Protein AF-A0A0F9JWL6-F1 (afdb_monomer_lite)

Secondary structure (DSSP, 8-state):
----TT-TTHHHHHHHHHHHHT-EEEE-SS--SSSS---EEEEESSPPPPHHHHHHHHHH---HHHHHHH-SEEEEEETTEEEEEEEEEHHHHHHHHHSHHHHHHEEETT-TT---GGGS-EE-TTT--EEEEEEEE-SHHHHHHHHHHHHHTT--

Structure (mmCIF, N/CA/C/O backbone):
data_AF-A0A0F9JWL6-F1
#
_entry.id   AF-A0A0F9JWL6-F1
#
loop_
_atom_site.group_PDB
_atom_site.id
_atom_site.type_symbol
_atom_site.label_atom_id
_atom_site.label_alt_id
_atom_site.label_comp_id
_atom_site.label_asym_id
_atom_site.label_entity_id
_atom_site.label_seq_id
_atom_site.pdbx_PDB_ins_code
_atom_site.Cartn_x
_atom_site.Cartn_y
_atom_site.Cartn_z
_atom_site.occupancy
_atom_site.B_iso_or_equiv
_atom_site.auth_seq_id
_atom_site.auth_comp_id
_atom_site.auth_asym_id
_atom_site.auth_atom_id
_atom_site.pdbx_PDB_model_num
ATOM 1 N N . MET A 1 1 ? 13.098 -8.389 1.051 1.00 92.06 1 MET A N 1
ATOM 2 C CA . MET A 1 1 ? 12.963 -7.727 -0.265 1.00 92.06 1 MET A CA 1
ATOM 3 C C . MET A 1 1 ? 14.325 -7.232 -0.718 1.00 92.06 1 MET A C 1
ATOM 5 O O . MET A 1 1 ? 15.172 -6.967 0.132 1.00 92.06 1 MET A O 1
ATOM 9 N N . ARG A 1 2 ? 14.577 -7.159 -2.029 1.00 93.12 2 ARG A N 1
ATOM 10 C CA . ARG A 1 2 ? 15.885 -6.727 -2.562 1.00 93.12 2 ARG A CA 1
ATOM 11 C C . ARG A 1 2 ? 15.891 -5.239 -2.905 1.00 93.12 2 ARG A C 1
ATOM 13 O O . ARG A 1 2 ? 14.836 -4.673 -3.163 1.00 93.12 2 ARG A O 1
ATOM 20 N N . ASN A 1 3 ? 17.060 -4.600 -2.930 1.00 94.25 3 ASN A N 1
ATOM 21 C CA . ASN A 1 3 ? 17.165 -3.241 -3.463 1.00 94.25 3 ASN A CA 1
ATOM 22 C C . ASN A 1 3 ? 16.988 -3.274 -4.992 1.00 94.25 3 ASN A C 1
ATOM 24 O O . ASN A 1 3 ? 17.693 -4.019 -5.667 1.00 94.25 3 ASN A O 1
ATOM 28 N N . LEU A 1 4 ? 16.034 -2.498 -5.510 1.00 93.56 4 LEU A N 1
ATOM 29 C CA . LEU A 1 4 ? 15.664 -2.435 -6.925 1.00 93.56 4 LEU A CA 1
ATOM 30 C C . LEU A 1 4 ? 16.058 -1.119 -7.612 1.00 93.56 4 LEU A C 1
ATOM 32 O O . LEU A 1 4 ? 15.659 -0.881 -8.748 1.00 93.56 4 LEU A O 1
ATOM 36 N N . ALA A 1 5 ? 16.823 -0.245 -6.953 1.00 92.31 5 ALA A N 1
ATOM 37 C CA . ALA A 1 5 ? 17.276 0.983 -7.602 1.00 92.31 5 ALA A CA 1
ATOM 38 C C . ALA A 1 5 ? 18.223 0.684 -8.772 1.00 92.31 5 ALA A C 1
ATOM 40 O O . ALA A 1 5 ? 19.196 -0.054 -8.617 1.00 92.31 5 ALA A O 1
ATOM 41 N N . GLY A 1 6 ? 17.920 1.263 -9.936 1.00 89.38 6 GLY A N 1
ATOM 42 C CA . GLY A 1 6 ? 18.669 1.072 -11.180 1.00 89.38 6 GLY A CA 1
ATOM 43 C C . GLY A 1 6 ? 18.581 -0.335 -11.781 1.00 89.38 6 GLY A C 1
ATOM 44 O O . GLY A 1 6 ? 19.340 -0.649 -12.690 1.00 89.38 6 GLY A O 1
ATOM 45 N N . VAL A 1 7 ? 17.693 -1.189 -11.273 1.00 89.88 7 VAL A N 1
ATOM 46 C CA . VAL A 1 7 ? 17.515 -2.564 -11.746 1.00 89.88 7 VAL A CA 1
ATOM 47 C C . VAL A 1 7 ? 16.520 -2.577 -12.909 1.00 89.88 7 VAL A C 1
ATOM 49 O O . VAL A 1 7 ? 15.350 -2.258 -12.712 1.00 89.88 7 VAL A O 1
ATOM 52 N N . GLU A 1 8 ? 16.968 -2.963 -14.104 1.00 87.31 8 GLU A N 1
ATOM 53 C CA . GLU A 1 8 ? 16.134 -2.977 -15.319 1.00 87.31 8 GLU A CA 1
ATOM 54 C C . GLU A 1 8 ? 15.015 -4.031 -15.265 1.00 87.31 8 GLU A C 1
ATOM 56 O O . GLU A 1 8 ? 13.895 -3.759 -15.681 1.00 87.31 8 GLU A O 1
ATOM 61 N N . ASP A 1 9 ? 15.279 -5.204 -14.680 1.00 90.69 9 ASP A N 1
ATOM 62 C CA . ASP A 1 9 ? 14.323 -6.312 -14.527 1.00 90.69 9 ASP A CA 1
ATOM 63 C C . ASP A 1 9 ? 13.495 -6.220 -13.229 1.00 90.69 9 ASP A C 1
ATOM 65 O O . ASP A 1 9 ? 13.031 -7.226 -12.690 1.00 90.69 9 ASP A O 1
ATOM 69 N N . CYS A 1 10 ? 13.323 -5.015 -12.669 1.00 92.81 10 CYS A N 1
ATOM 70 C CA . CYS A 1 10 ? 12.700 -4.844 -11.353 1.00 92.81 10 CYS A CA 1
ATOM 71 C C . CYS A 1 10 ? 11.232 -5.301 -11.287 1.00 92.81 10 CYS A C 1
ATOM 73 O O . CYS A 1 10 ? 10.792 -5.746 -10.223 1.00 92.81 10 CYS A O 1
ATOM 75 N N . ASP A 1 11 ? 10.506 -5.250 -12.406 1.00 94.38 11 ASP A N 1
ATOM 76 C CA . ASP A 1 11 ? 9.091 -5.619 -12.479 1.00 94.38 11 ASP A CA 1
ATOM 77 C C . ASP A 1 11 ? 8.838 -7.108 -12.197 1.00 94.38 11 ASP A C 1
ATOM 79 O O . ASP A 1 11 ? 7.799 -7.444 -11.634 1.00 94.38 11 ASP A O 1
ATOM 83 N N . ASP A 1 12 ? 9.782 -8.004 -12.497 1.00 94.94 12 ASP A N 1
ATOM 84 C CA . ASP A 1 12 ? 9.609 -9.434 -12.207 1.00 94.94 12 ASP A CA 1
ATOM 85 C C . ASP A 1 12 ? 9.590 -9.706 -10.698 1.00 94.94 12 ASP A C 1
ATOM 87 O O . ASP A 1 12 ? 8.737 -10.444 -10.203 1.00 94.94 12 ASP A O 1
ATOM 91 N N . TYR A 1 13 ? 10.461 -9.027 -9.947 1.00 95.44 13 TYR A N 1
ATOM 92 C CA . TYR A 1 13 ? 10.483 -9.105 -8.484 1.00 95.44 13 TYR A CA 1
ATOM 93 C C . TYR A 1 13 ? 9.260 -8.431 -7.875 1.00 95.44 13 TYR A C 1
ATOM 95 O O . TYR A 1 13 ? 8.681 -8.945 -6.924 1.00 95.44 13 TYR A O 1
ATOM 103 N N . ILE A 1 14 ? 8.856 -7.285 -8.426 1.00 95.81 14 ILE A N 1
ATOM 104 C CA . ILE A 1 14 ? 7.654 -6.578 -7.983 1.00 95.81 14 ILE A CA 1
ATOM 105 C C . ILE A 1 14 ? 6.420 -7.465 -8.157 1.00 95.81 14 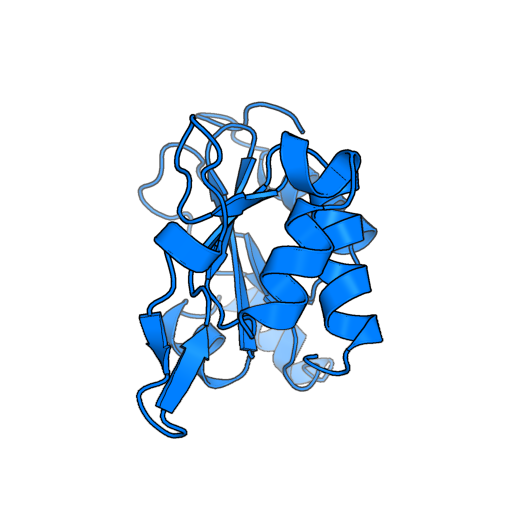ILE A C 1
ATOM 107 O O . ILE A 1 14 ? 5.633 -7.594 -7.219 1.00 95.81 14 ILE A O 1
ATOM 111 N N . ARG A 1 15 ? 6.270 -8.101 -9.322 1.00 96.25 15 ARG A N 1
ATOM 112 C CA . ARG A 1 15 ? 5.167 -9.021 -9.603 1.00 96.25 15 ARG A CA 1
ATOM 113 C C . ARG A 1 15 ? 5.137 -10.159 -8.590 1.00 96.25 15 ARG A C 1
ATOM 115 O O . ARG A 1 15 ? 4.111 -10.367 -7.954 1.00 96.25 15 ARG A O 1
ATOM 122 N N . GLU A 1 16 ? 6.272 -10.820 -8.377 1.00 96.75 16 GLU A N 1
ATOM 123 C CA . GLU A 1 16 ? 6.387 -11.916 -7.412 1.00 96.75 16 GLU A CA 1
ATOM 124 C C . GLU A 1 16 ? 6.021 -11.475 -5.978 1.00 96.75 16 GLU A C 1
ATOM 126 O O . GLU A 1 16 ? 5.295 -12.182 -5.274 1.00 96.75 16 GLU A O 1
ATOM 131 N N . GLU A 1 17 ? 6.504 -10.311 -5.529 1.00 97.50 17 GLU A N 1
ATOM 132 C CA . GLU A 1 17 ? 6.217 -9.760 -4.194 1.00 97.50 17 GLU A CA 1
ATOM 133 C C . GLU A 1 17 ? 4.713 -9.444 -4.014 1.00 97.50 17 GLU A C 1
ATOM 135 O O . GLU A 1 17 ? 4.139 -9.759 -2.963 1.00 97.50 17 GLU A O 1
ATOM 140 N N . LEU A 1 18 ? 4.065 -8.866 -5.037 1.00 96.94 18 LEU A N 1
ATOM 141 C CA . LEU A 1 18 ? 2.634 -8.528 -5.037 1.00 96.94 18 LEU A CA 1
ATOM 142 C C . LEU A 1 18 ? 1.736 -9.773 -5.112 1.00 96.94 18 LEU A C 1
ATOM 144 O O . LEU A 1 18 ? 0.770 -9.876 -4.351 1.00 96.94 18 LEU A O 1
ATOM 148 N N . GLU A 1 19 ? 2.069 -10.739 -5.972 1.00 96.38 19 GLU A N 1
ATOM 149 C CA . GLU A 1 19 ? 1.337 -12.005 -6.110 1.00 96.38 19 GLU A CA 1
ATOM 150 C C . GLU A 1 19 ? 1.361 -12.805 -4.806 1.00 96.38 19 GLU A C 1
ATOM 152 O O . GLU A 1 19 ? 0.317 -13.275 -4.349 1.00 96.38 19 GLU A O 1
ATOM 157 N N . LYS A 1 20 ? 2.525 -12.895 -4.145 1.00 97.25 20 LYS A N 1
ATOM 158 C CA . LYS A 1 20 ? 2.661 -13.565 -2.838 1.00 97.25 20 LYS A CA 1
ATOM 159 C C . LYS A 1 20 ? 1.778 -12.951 -1.755 1.00 97.25 20 LYS A C 1
ATOM 161 O O . LYS A 1 20 ? 1.294 -13.677 -0.890 1.00 97.25 20 LYS A O 1
ATOM 166 N N . ALA A 1 21 ? 1.568 -11.637 -1.802 1.00 96.94 21 ALA A N 1
ATOM 167 C CA . ALA A 1 21 ? 0.695 -10.930 -0.871 1.00 96.94 21 ALA A CA 1
ATOM 168 C C . ALA A 1 21 ? -0.789 -10.966 -1.295 1.00 96.94 21 ALA A C 1
ATOM 170 O O . ALA A 1 21 ? -1.672 -10.570 -0.528 1.00 96.94 21 ALA A O 1
ATOM 171 N N . GLY A 1 22 ? -1.093 -11.444 -2.506 1.00 95.81 22 GLY A N 1
ATOM 172 C CA . GLY A 1 22 ? -2.436 -11.419 -3.081 1.00 95.81 22 GLY A CA 1
ATOM 173 C C . GLY A 1 22 ? -2.945 -9.991 -3.286 1.00 95.81 22 GLY A C 1
ATOM 174 O O . GLY A 1 22 ? -4.068 -9.684 -2.867 1.00 95.81 22 GLY A O 1
ATOM 175 N N . ILE A 1 23 ? -2.091 -9.132 -3.850 1.00 95.69 23 ILE A N 1
ATOM 176 C CA . ILE A 1 23 ? -2.376 -7.743 -4.236 1.00 95.69 23 ILE A CA 1
ATOM 177 C C . ILE A 1 23 ? -2.587 -7.696 -5.755 1.00 95.69 23 ILE A C 1
ATOM 179 O O . ILE A 1 23 ? -1.845 -8.332 -6.501 1.00 95.69 23 ILE A O 1
ATOM 183 N N . GLY A 1 24 ? -3.586 -6.939 -6.220 1.00 93.62 24 GLY A N 1
ATOM 184 C CA . GLY A 1 24 ? -3.830 -6.743 -7.650 1.00 93.62 24 GLY A CA 1
ATOM 185 C C . GLY A 1 24 ? -2.711 -5.936 -8.309 1.00 93.62 24 GLY A C 1
ATOM 186 O O . GLY A 1 24 ? -2.149 -5.032 -7.689 1.00 93.62 24 GLY A O 1
ATOM 187 N N . ILE A 1 25 ? -2.392 -6.254 -9.563 1.00 93.44 25 ILE A N 1
ATOM 188 C CA . ILE A 1 25 ? -1.260 -5.677 -10.296 1.00 93.44 25 ILE A CA 1
ATOM 189 C C . ILE A 1 25 ? -1.776 -4.851 -11.469 1.00 93.44 25 ILE A C 1
ATOM 191 O O . ILE A 1 25 ? -2.586 -5.320 -12.263 1.00 93.44 25 ILE A O 1
ATOM 195 N N . TYR A 1 26 ? -1.263 -3.630 -11.590 1.00 91.44 26 TYR A N 1
ATOM 196 C CA . TYR A 1 26 ? -1.647 -2.663 -12.610 1.00 91.44 26 TYR A CA 1
ATOM 197 C C . TYR A 1 26 ? -0.413 -2.198 -13.376 1.00 91.44 26 TYR A C 1
ATOM 199 O O . TYR A 1 26 ? 0.603 -1.852 -12.771 1.00 91.44 26 TYR A O 1
ATOM 207 N N . ASN A 1 27 ? -0.506 -2.175 -14.703 1.00 91.25 27 ASN A N 1
ATOM 208 C CA . ASN A 1 27 ? 0.561 -1.706 -15.580 1.00 91.25 27 ASN A CA 1
ATOM 209 C C . ASN A 1 27 ? 0.404 -0.200 -15.845 1.00 91.25 27 ASN A C 1
ATOM 211 O O . ASN A 1 27 ? -0.671 0.255 -16.225 1.00 91.25 27 ASN A O 1
ATOM 215 N N . LEU A 1 28 ? 1.465 0.581 -15.658 1.00 87.81 28 LEU A N 1
ATOM 216 C CA . LEU A 1 28 ? 1.479 2.025 -15.911 1.00 87.81 28 LEU A CA 1
ATOM 217 C C . LEU A 1 28 ? 1.787 2.385 -17.374 1.00 87.81 28 LEU A C 1
ATOM 219 O O . LEU A 1 28 ? 1.625 3.538 -17.765 1.00 87.81 28 LEU A O 1
ATOM 223 N N . GLY A 1 29 ? 2.217 1.420 -18.188 1.00 83.44 29 GLY A N 1
ATOM 224 C CA . GLY A 1 29 ? 2.568 1.579 -19.603 1.00 83.44 29 GLY A CA 1
ATOM 225 C C . GLY A 1 29 ? 3.985 2.108 -19.831 1.00 83.44 29 GLY A C 1
ATOM 226 O O . GLY A 1 29 ? 4.674 1.634 -20.729 1.00 83.44 29 GLY A O 1
ATOM 227 N N . GLU A 1 30 ? 4.449 3.037 -18.995 1.00 82.38 30 GLU A N 1
ATOM 228 C CA . GLU A 1 30 ? 5.813 3.571 -19.040 1.00 82.38 30 GLU A CA 1
ATOM 229 C C . GLU A 1 30 ? 6.414 3.681 -17.630 1.00 82.38 30 GLU A C 1
ATOM 231 O O . GLU A 1 30 ? 5.689 3.970 -16.669 1.00 82.38 30 GLU A O 1
ATOM 236 N N . PRO A 1 31 ? 7.736 3.477 -17.477 1.00 80.75 31 PRO A N 1
ATOM 237 C CA . PRO A 1 31 ? 8.382 3.581 -16.180 1.00 80.75 31 PRO A CA 1
ATOM 238 C C . PRO A 1 31 ? 8.381 5.025 -15.673 1.00 80.75 31 PRO A C 1
ATOM 240 O O . PRO A 1 31 ? 8.667 5.981 -16.401 1.00 80.75 31 PRO A O 1
ATOM 243 N N . GLY A 1 32 ? 8.077 5.187 -14.386 1.00 71.56 32 GLY A N 1
ATOM 244 C CA . GLY A 1 32 ? 8.128 6.487 -13.722 1.00 71.56 32 GLY A CA 1
ATOM 245 C C . GLY A 1 32 ? 9.554 7.044 -13.612 1.00 71.56 32 GLY A C 1
ATOM 246 O O . GLY A 1 32 ? 10.546 6.330 -13.730 1.00 71.56 32 GLY A O 1
ATOM 247 N N . ARG A 1 33 ? 9.680 8.342 -13.298 1.00 76.44 33 ARG A N 1
ATOM 248 C CA . ARG A 1 33 ? 10.975 9.008 -13.023 1.00 76.44 33 ARG A CA 1
ATOM 249 C C . ARG A 1 33 ? 11.519 8.709 -11.614 1.00 76.44 33 ARG A C 1
ATOM 251 O O . ARG A 1 33 ? 12.013 9.614 -10.942 1.00 76.44 33 ARG A O 1
ATOM 258 N N . SER A 1 34 ? 11.369 7.480 -11.133 1.00 83.25 34 SER A N 1
ATOM 259 C CA . SER A 1 34 ? 11.891 7.031 -9.836 1.00 83.25 34 SER A CA 1
ATOM 260 C C . SER A 1 34 ? 13.234 6.322 -9.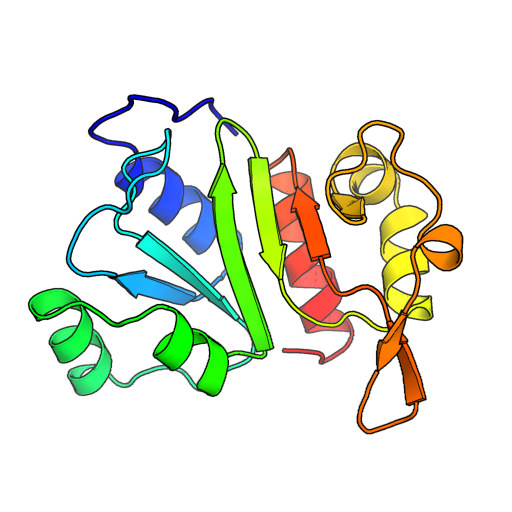985 1.00 83.25 34 SER A C 1
ATOM 262 O O . SER A 1 34 ? 13.591 5.856 -11.061 1.00 83.25 34 SER A O 1
ATOM 264 N N . GLU A 1 35 ? 13.976 6.204 -8.882 1.00 86.62 35 GLU A N 1
ATOM 265 C CA . GLU A 1 35 ? 15.226 5.427 -8.857 1.00 86.62 35 GLU A CA 1
ATOM 266 C C . GLU A 1 35 ? 15.003 3.937 -9.143 1.00 86.62 35 GLU A C 1
ATOM 268 O O . GLU A 1 35 ? 15.910 3.252 -9.607 1.00 86.62 35 GLU A O 1
ATOM 273 N N . VAL A 1 36 ? 13.795 3.437 -8.880 1.00 87.19 36 VAL A N 1
ATOM 274 C CA . VAL A 1 36 ? 13.336 2.121 -9.327 1.00 87.19 36 VAL A CA 1
ATOM 275 C C . VAL A 1 36 ? 12.519 2.336 -10.606 1.00 87.19 36 VAL A C 1
ATOM 277 O O . VAL A 1 36 ? 11.466 2.970 -10.512 1.00 87.19 36 VAL A O 1
ATOM 280 N N . PRO A 1 37 ? 12.966 1.861 -11.779 1.00 88.25 37 PRO A N 1
ATOM 281 C CA . PRO A 1 37 ? 12.301 2.116 -13.058 1.00 88.25 37 PRO A CA 1
ATOM 282 C C . PRO A 1 37 ? 11.134 1.141 -13.301 1.00 88.25 37 PRO A C 1
ATOM 284 O O . PRO A 1 37 ? 11.065 0.505 -14.347 1.00 88.25 37 PRO A O 1
ATOM 287 N N . TYR A 1 38 ? 10.237 0.985 -12.322 1.00 89.12 38 TYR A N 1
ATOM 288 C CA . TYR A 1 38 ? 9.126 0.034 -12.412 1.00 89.12 38 TYR A CA 1
ATOM 289 C C . TYR A 1 38 ? 8.008 0.533 -13.329 1.00 89.12 38 TYR A C 1
ATOM 291 O O . TYR A 1 38 ? 7.727 1.736 -13.386 1.00 89.12 38 TYR A O 1
ATOM 299 N N . THR A 1 39 ? 7.322 -0.405 -13.980 1.00 91.31 39 THR A N 1
ATOM 300 C CA . THR A 1 39 ? 6.057 -0.162 -14.696 1.00 91.31 39 THR A CA 1
ATOM 301 C C . THR A 1 39 ? 4.857 -0.757 -13.966 1.00 91.31 39 THR A C 1
ATOM 303 O O . THR A 1 39 ? 3.717 -0.461 -14.320 1.00 91.31 39 THR A O 1
ATOM 306 N N . LEU A 1 40 ? 5.090 -1.559 -12.923 1.00 92.50 40 LEU A N 1
ATOM 307 C CA . LEU A 1 40 ? 4.031 -2.210 -12.158 1.00 92.50 40 LEU A CA 1
ATOM 308 C C . LEU A 1 40 ? 3.653 -1.457 -10.883 1.00 92.50 40 LEU A C 1
ATOM 310 O O . LEU A 1 40 ? 4.490 -0.948 -10.140 1.00 92.50 40 LEU A O 1
ATOM 314 N N . TYR A 1 41 ? 2.359 -1.456 -10.599 1.00 91.44 41 TYR A N 1
ATOM 315 C CA . TYR A 1 41 ? 1.747 -0.773 -9.472 1.00 91.44 41 TYR A CA 1
ATOM 316 C C . TYR A 1 41 ? 0.803 -1.733 -8.744 1.00 91.44 41 TYR A C 1
ATOM 318 O O . TYR A 1 41 ? 0.045 -2.456 -9.387 1.00 91.44 41 TYR A O 1
ATOM 326 N N . GLY A 1 42 ? 0.832 -1.763 -7.411 1.00 94.25 42 GLY A N 1
ATOM 327 C CA . GLY A 1 42 ? -0.068 -2.619 -6.635 1.00 94.25 42 GLY A CA 1
ATOM 328 C C . GLY A 1 42 ? -1.344 -1.887 -6.222 1.00 94.25 42 GLY A C 1
ATOM 329 O O . GLY A 1 42 ? -1.294 -0.716 -5.838 1.00 94.25 42 GLY A O 1
ATOM 330 N N . GLY A 1 43 ? -2.483 -2.578 -6.240 1.00 94.88 43 GLY A N 1
ATOM 331 C CA . GLY A 1 43 ? -3.763 -2.052 -5.765 1.00 94.88 43 GLY A CA 1
ATOM 332 C C . GLY A 1 43 ? -4.612 -3.105 -5.049 1.00 94.88 43 GLY A C 1
ATOM 333 O O . GLY A 1 43 ? -4.612 -4.277 -5.427 1.00 94.88 43 GLY A O 1
ATOM 334 N N . LEU A 1 44 ? -5.327 -2.697 -3.997 1.00 95.44 44 LEU A N 1
ATOM 335 C CA . LEU A 1 44 ? -6.112 -3.589 -3.135 1.00 95.44 44 LEU A CA 1
ATOM 336 C C . LEU A 1 44 ? -7.396 -2.911 -2.622 1.00 95.44 44 LEU A C 1
ATOM 338 O O . LEU A 1 44 ? -7.405 -1.708 -2.355 1.00 95.44 44 LEU A O 1
ATOM 342 N N . GLY A 1 45 ? -8.469 -3.691 -2.445 1.00 91.69 45 GLY A N 1
ATOM 343 C CA . GLY A 1 45 ? -9.768 -3.199 -1.963 1.00 91.69 45 GLY A CA 1
ATOM 344 C C . GLY A 1 45 ? -10.575 -2.458 -3.026 1.00 91.69 45 GLY A C 1
ATOM 345 O O . GLY A 1 45 ? -11.197 -1.444 -2.717 1.00 91.69 45 G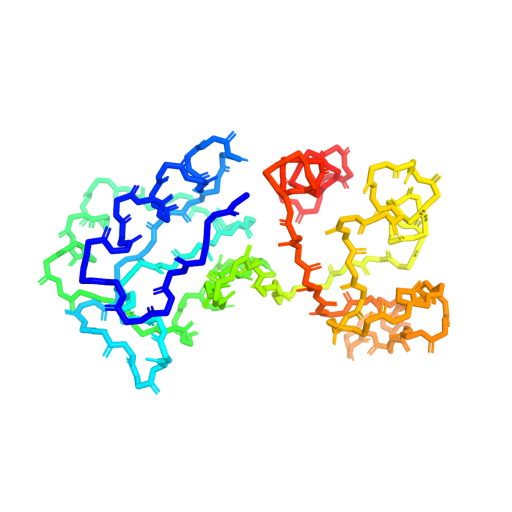LY A O 1
ATOM 346 N N . GLY A 1 46 ? -10.471 -2.918 -4.273 1.00 85.56 46 GLY A N 1
ATOM 347 C CA . GLY A 1 46 ? -11.282 -2.510 -5.416 1.00 85.56 46 GLY A CA 1
ATOM 348 C C . GLY A 1 46 ? -11.848 -3.744 -6.114 1.00 85.56 46 GLY A C 1
ATOM 349 O O . GLY A 1 46 ? -11.366 -4.855 -5.876 1.00 85.56 46 GLY A O 1
ATOM 350 N N . GLU A 1 47 ? -12.856 -3.557 -6.964 1.00 79.00 47 GLU A N 1
ATOM 351 C CA . GLU A 1 47 ? -13.402 -4.656 -7.765 1.00 79.00 47 GLU A CA 1
ATOM 352 C C . GLU A 1 47 ? -12.338 -5.182 -8.746 1.00 79.00 47 GLU A C 1
ATOM 354 O O . GLU A 1 47 ? -11.624 -4.375 -9.356 1.00 79.00 47 GLU A O 1
ATOM 359 N N . PRO A 1 48 ? -12.205 -6.510 -8.915 1.00 71.56 48 PRO A N 1
ATOM 360 C CA . PRO A 1 48 ? -11.320 -7.078 -9.922 1.00 71.56 48 PRO A CA 1
ATOM 361 C C . PRO A 1 48 ? -11.700 -6.587 -11.320 1.00 71.56 48 PRO A C 1
ATOM 363 O O . PRO A 1 48 ? -12.882 -6.499 -11.656 1.00 71.56 48 PRO A O 1
ATOM 366 N N . LEU A 1 49 ? -10.696 -6.321 -12.153 1.00 76.12 49 LEU A N 1
ATOM 367 C CA . LEU A 1 49 ? -10.930 -6.131 -13.580 1.00 76.12 49 LEU A CA 1
ATOM 368 C C . LEU A 1 49 ? -11.337 -7.468 -14.200 1.00 76.12 49 LEU A C 1
ATOM 370 O O . LEU A 1 49 ? -10.792 -8.518 -13.849 1.00 76.12 49 LEU A O 1
ATOM 374 N N . ASP A 1 50 ? -12.284 -7.425 -15.132 1.00 83.69 50 ASP A N 1
ATOM 375 C CA . ASP A 1 50 ? -12.528 -8.560 -16.012 1.00 83.69 50 ASP A CA 1
ATOM 376 C C . ASP A 1 50 ? -11.358 -8.743 -16.996 1.00 83.69 50 ASP A C 1
ATOM 378 O O . ASP A 1 50 ? -10.440 -7.922 -17.089 1.00 83.69 50 ASP A O 1
ATOM 382 N N . GLU A 1 51 ? -11.364 -9.857 -17.729 1.00 85.00 51 GLU A N 1
ATOM 383 C CA . GLU A 1 51 ? -10.284 -10.191 -18.667 1.00 85.00 51 GLU A CA 1
ATOM 384 C C . GLU A 1 51 ? -10.100 -9.118 -19.755 1.00 85.00 51 GLU A C 1
ATOM 386 O O . GLU A 1 51 ? -8.975 -8.846 -20.183 1.00 85.00 51 GLU A O 1
ATOM 391 N N . GLU A 1 52 ? -11.192 -8.480 -20.190 1.00 85.25 52 GLU A N 1
ATOM 392 C CA . GLU A 1 52 ? -11.155 -7.414 -21.191 1.00 85.25 52 GLU A CA 1
ATOM 393 C C . GLU A 1 52 ? -10.497 -6.147 -20.630 1.00 85.25 52 GLU A C 1
ATOM 395 O O . GLU A 1 52 ? -9.597 -5.585 -21.266 1.00 85.25 52 GLU A O 1
ATOM 400 N N . GLY A 1 53 ? -10.893 -5.735 -19.424 1.00 82.44 53 GLY A N 1
ATOM 401 C CA . GLY A 1 53 ? -10.324 -4.605 -18.701 1.00 82.44 53 GLY A CA 1
ATOM 402 C C . GLY A 1 53 ? -8.844 -4.806 -18.390 1.00 82.44 53 GLY A C 1
ATOM 403 O O . GLY A 1 53 ? -8.038 -3.913 -18.667 1.00 82.44 53 GLY A O 1
ATOM 404 N N . GLN A 1 54 ? -8.463 -5.993 -17.907 1.00 83.31 54 GLN A N 1
ATOM 405 C CA . GLN A 1 54 ? -7.059 -6.337 -17.676 1.00 83.31 54 GLN A CA 1
ATOM 406 C C . GLN A 1 54 ? -6.263 -6.287 -18.986 1.00 83.31 54 GLN A C 1
ATOM 408 O O . GLN A 1 54 ? -5.233 -5.618 -19.062 1.00 83.31 54 GLN A O 1
ATOM 413 N N . GLY A 1 55 ? -6.780 -6.899 -20.057 1.00 82.94 55 GLY A N 1
ATOM 414 C CA . GLY A 1 55 ? -6.121 -6.898 -21.361 1.00 82.94 55 GLY A CA 1
ATOM 415 C C . GLY A 1 55 ? -5.981 -5.501 -21.977 1.00 82.94 55 GLY A C 1
ATOM 416 O O . GLY A 1 55 ? -5.001 -5.233 -22.675 1.00 82.94 55 GLY A O 1
ATOM 417 N N . PHE A 1 56 ? -6.936 -4.595 -21.744 1.00 83.75 56 PHE A N 1
ATOM 418 C CA . PHE A 1 56 ? -6.815 -3.192 -22.148 1.00 83.75 56 PHE A CA 1
ATOM 419 C C . PHE A 1 56 ? -5.677 -2.494 -21.395 1.00 83.75 56 PHE A C 1
ATOM 421 O O . PHE A 1 56 ? -4.839 -1.846 -22.026 1.00 83.75 56 PHE A O 1
ATOM 428 N N . MET A 1 57 ? -5.616 -2.659 -20.071 1.00 81.88 57 MET A N 1
ATOM 429 C CA . MET A 1 57 ? -4.571 -2.047 -19.246 1.00 81.88 57 MET A CA 1
ATOM 430 C C . MET A 1 57 ? -3.178 -2.584 -19.573 1.00 81.88 57 MET A C 1
ATOM 432 O O . MET A 1 57 ? -2.245 -1.795 -19.683 1.00 81.88 57 MET A O 1
ATOM 436 N N . ASP A 1 58 ? -3.031 -3.886 -19.812 1.00 82.94 58 ASP A N 1
ATOM 437 C CA . ASP A 1 58 ? -1.735 -4.481 -20.160 1.00 82.94 58 ASP A CA 1
ATOM 438 C C . ASP A 1 58 ? -1.165 -3.914 -21.470 1.00 82.94 58 ASP A C 1
ATOM 440 O O . ASP A 1 58 ? 0.051 -3.805 -21.624 1.00 82.94 58 ASP A O 1
ATOM 444 N N . ARG A 1 59 ? -2.037 -3.532 -22.415 1.00 83.94 59 ARG A N 1
ATOM 445 C CA . ARG A 1 59 ? -1.636 -2.964 -23.714 1.00 83.94 59 ARG A CA 1
ATOM 446 C C . ARG A 1 59 ? -1.365 -1.465 -23.679 1.00 83.94 59 ARG A C 1
ATOM 448 O O . ARG A 1 59 ? -0.557 -0.990 -24.474 1.00 83.94 59 ARG A O 1
ATOM 455 N N . HIS A 1 60 ? -2.086 -0.721 -22.845 1.00 84.31 60 HIS A N 1
ATOM 456 C CA . HIS A 1 60 ? -2.114 0.745 -22.911 1.00 84.31 60 HIS A CA 1
ATOM 457 C C . HIS A 1 60 ? -1.569 1.442 -21.663 1.00 84.31 60 HIS A C 1
ATOM 459 O O . HIS A 1 60 ? -1.325 2.647 -21.707 1.00 84.31 60 HIS A O 1
ATOM 465 N N . GLY A 1 61 ? -1.365 0.703 -20.575 1.00 85.19 61 GLY A N 1
ATOM 466 C CA . GLY A 1 61 ? -1.099 1.266 -19.263 1.00 85.19 61 GLY A CA 1
ATOM 467 C C . GLY A 1 61 ? -2.315 1.977 -18.663 1.00 85.19 61 GLY A C 1
ATOM 468 O O . GLY A 1 61 ? -3.330 2.222 -19.321 1.00 85.19 61 GLY A O 1
ATOM 469 N N . VAL A 1 62 ? -2.212 2.338 -17.388 1.00 84.75 62 VAL A N 1
ATOM 470 C CA . VAL A 1 62 ? -3.205 3.147 -16.679 1.00 84.75 62 VAL A CA 1
ATOM 471 C C . VAL A 1 62 ? -2.517 4.181 -15.791 1.00 84.75 62 VAL A C 1
ATOM 473 O O . VAL A 1 62 ? -1.513 3.914 -15.134 1.00 84.75 62 VAL A O 1
ATOM 476 N N . ALA A 1 63 ? -3.069 5.394 -15.752 1.00 84.81 63 ALA A N 1
ATOM 477 C CA . ALA A 1 63 ? -2.567 6.439 -14.872 1.00 84.81 63 ALA A CA 1
ATOM 478 C C . ALA A 1 63 ? -2.836 6.099 -13.395 1.00 84.81 63 ALA A C 1
ATOM 480 O O . ALA A 1 63 ? -3.926 5.661 -13.028 1.00 84.81 63 ALA A O 1
ATOM 481 N N . VAL A 1 64 ? -1.872 6.393 -12.519 1.00 81.19 64 VAL A N 1
ATOM 482 C CA . VAL A 1 64 ? -1.969 6.130 -11.069 1.00 81.19 64 VAL A CA 1
ATOM 483 C C . VAL A 1 64 ? -3.209 6.764 -10.427 1.00 81.19 64 VAL A C 1
ATOM 485 O O . VAL A 1 64 ? -3.827 6.160 -9.552 1.00 81.19 64 VAL A O 1
ATOM 488 N N . ASP A 1 65 ? -3.596 7.969 -10.846 1.00 84.94 65 ASP A N 1
ATOM 489 C CA . ASP A 1 65 ? -4.772 8.646 -10.284 1.00 84.94 65 ASP A CA 1
ATOM 490 C C . ASP A 1 65 ? -6.080 7.943 -10.662 1.00 84.94 65 ASP A C 1
ATOM 492 O O . ASP A 1 65 ? -7.012 7.907 -9.858 1.00 84.94 65 ASP A O 1
ATOM 496 N N . SER A 1 66 ? -6.127 7.308 -11.838 1.00 85.31 66 SER A N 1
ATOM 497 C CA . SER A 1 66 ? -7.225 6.414 -12.196 1.00 85.31 66 SER A CA 1
ATOM 498 C C . SER A 1 66 ? -7.235 5.192 -11.280 1.00 85.31 66 SER A C 1
ATOM 500 O O . SER A 1 66 ? -8.298 4.864 -10.766 1.00 85.31 66 SER A O 1
ATOM 502 N N . ILE A 1 67 ? -6.075 4.591 -10.977 1.00 85.06 67 ILE A N 1
ATOM 503 C CA . ILE A 1 67 ? -5.973 3.463 -10.027 1.00 85.06 67 ILE A CA 1
ATOM 504 C C . ILE A 1 67 ? -6.577 3.811 -8.668 1.00 85.06 67 ILE A C 1
ATOM 506 O O . ILE A 1 67 ? -7.477 3.130 -8.176 1.00 85.06 67 ILE A O 1
ATOM 510 N N . LYS A 1 68 ? -6.145 4.931 -8.090 1.00 86.19 68 LYS A N 1
ATOM 511 C CA . LYS A 1 68 ? -6.622 5.417 -6.785 1.00 86.19 68 LYS A CA 1
ATOM 512 C C . LYS A 1 68 ? -8.128 5.674 -6.721 1.00 86.19 68 LYS A C 1
ATOM 514 O O . LYS A 1 68 ? -8.667 5.773 -5.625 1.00 86.19 68 LYS A O 1
ATOM 519 N N . SER A 1 69 ? -8.800 5.836 -7.861 1.00 86.12 69 SER A N 1
ATOM 520 C CA . SER A 1 69 ? -10.251 6.048 -7.889 1.00 86.12 69 SER A CA 1
ATOM 521 C C . SER A 1 69 ? -11.062 4.769 -7.668 1.00 86.12 69 SER A C 1
ATOM 523 O O . SER A 1 69 ? -12.229 4.869 -7.292 1.00 86.12 69 SER A O 1
ATOM 525 N N . PHE A 1 70 ? -10.462 3.590 -7.873 1.00 86.94 70 PHE A N 1
ATOM 526 C CA . PHE A 1 70 ? -11.162 2.307 -7.788 1.00 86.94 70 PHE A CA 1
ATOM 527 C C . PHE A 1 70 ? -10.581 1.335 -6.754 1.00 86.94 70 PHE A C 1
ATOM 529 O O . PHE A 1 70 ? -11.258 0.367 -6.422 1.00 86.94 70 PHE A O 1
ATOM 536 N N . VAL A 1 71 ? -9.378 1.577 -6.215 1.00 91.94 71 VAL A N 1
ATOM 537 C CA . VAL A 1 71 ? -8.813 0.797 -5.096 1.00 91.94 71 VAL A CA 1
ATOM 538 C C . VAL A 1 71 ? -8.744 1.606 -3.805 1.00 91.94 71 VAL A C 1
ATOM 540 O O . VAL A 1 71 ? -8.537 2.818 -3.820 1.00 91.94 71 VAL A O 1
ATOM 543 N N . SER A 1 72 ? -8.839 0.911 -2.673 1.00 94.25 72 SER A N 1
ATOM 544 C CA . SER A 1 72 ? -8.714 1.509 -1.337 1.00 94.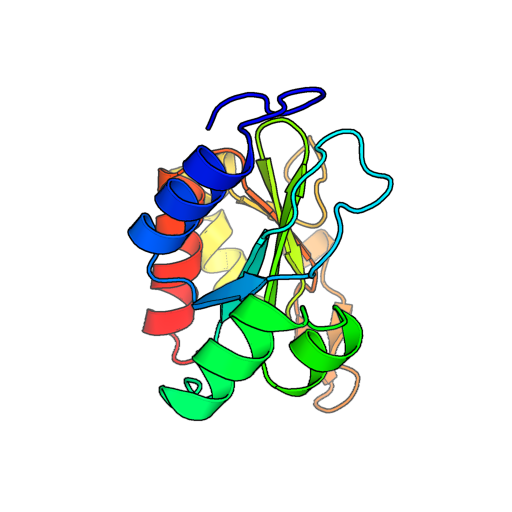25 72 SER A CA 1
ATOM 545 C C . SER A 1 72 ? -7.257 1.709 -0.904 1.00 94.25 72 SER A C 1
ATOM 547 O O . SER A 1 72 ? -6.946 2.647 -0.167 1.00 94.25 72 SER A O 1
ATOM 549 N N . PHE A 1 73 ? -6.359 0.834 -1.365 1.00 96.50 73 PHE A N 1
ATOM 550 C CA . PHE A 1 73 ? -4.935 0.870 -1.045 1.00 96.50 73 PHE A CA 1
ATOM 551 C C . PHE A 1 73 ? -4.093 0.753 -2.304 1.00 96.50 73 PHE A C 1
ATOM 553 O O . PHE A 1 73 ? -4.371 -0.067 -3.178 1.00 96.50 73 PHE A O 1
ATOM 560 N N . THR A 1 74 ? -3.021 1.533 -2.352 1.00 95.69 74 THR A N 1
ATOM 561 C CA . THR A 1 74 ? -2.036 1.518 -3.432 1.00 95.69 74 THR A CA 1
ATOM 562 C C . THR A 1 74 ? -0.644 1.221 -2.906 1.00 95.69 74 THR A C 1
ATOM 564 O O . THR A 1 74 ? -0.274 1.732 -1.846 1.00 95.69 74 THR A O 1
ATOM 567 N N . PHE A 1 75 ? 0.135 0.468 -3.678 1.00 96.19 75 PHE A N 1
ATOM 568 C CA . PHE A 1 75 ? 1.471 0.006 -3.324 1.00 96.19 75 PHE A CA 1
ATOM 569 C C . PHE A 1 75 ? 2.458 0.410 -4.419 1.00 96.19 75 PHE A C 1
ATOM 571 O O . PHE A 1 75 ? 2.282 0.059 -5.586 1.00 96.19 75 PHE A O 1
ATOM 578 N N . THR A 1 76 ? 3.508 1.134 -4.039 1.00 94.31 76 THR A N 1
ATOM 579 C CA . THR A 1 76 ? 4.606 1.521 -4.932 1.00 94.31 76 THR A CA 1
ATOM 580 C C . THR A 1 76 ? 5.941 1.055 -4.409 1.00 94.31 76 THR A C 1
ATOM 582 O O . THR A 1 76 ? 6.198 1.047 -3.202 1.00 94.31 76 THR A O 1
ATOM 585 N N . ARG A 1 77 ? 6.827 0.693 -5.330 1.00 93.44 77 ARG A N 1
ATOM 586 C CA . ARG A 1 77 ? 8.150 0.222 -4.957 1.00 93.44 77 ARG A CA 1
ATOM 587 C C . ARG A 1 77 ? 9.118 1.381 -4.723 1.00 93.44 77 ARG A C 1
ATOM 589 O O . ARG A 1 77 ? 9.148 2.338 -5.492 1.00 93.44 77 ARG A O 1
ATOM 596 N N . ALA A 1 78 ? 9.940 1.273 -3.679 1.00 91.44 78 ALA A N 1
ATOM 597 C CA . ALA A 1 78 ? 11.054 2.183 -3.410 1.00 91.44 78 ALA A CA 1
ATOM 598 C C . ALA A 1 78 ? 12.265 1.412 -2.869 1.00 91.44 78 ALA A C 1
ATOM 600 O O . ALA A 1 78 ? 12.175 0.777 -1.823 1.00 91.44 78 ALA A O 1
ATOM 601 N N . TRP A 1 79 ? 13.409 1.460 -3.561 1.00 92.31 79 TRP A N 1
ATOM 602 C CA . TRP A 1 79 ? 14.639 0.726 -3.217 1.00 92.31 79 TRP A CA 1
ATOM 603 C C . TRP A 1 79 ? 14.380 -0.710 -2.753 1.00 92.31 79 TRP A C 1
ATOM 605 O O . TRP A 1 79 ? 14.161 -1.592 -3.574 1.00 92.31 79 TRP A O 1
ATOM 615 N N . TYR A 1 80 ? 14.350 -0.960 -1.442 1.00 92.69 80 TYR A N 1
ATOM 616 C CA . TYR A 1 80 ? 14.153 -2.269 -0.816 1.00 92.69 80 TYR A CA 1
ATOM 617 C C . TYR A 1 80 ? 12.833 -2.424 -0.039 1.00 92.69 80 TYR A C 1
ATOM 619 O O . TYR A 1 80 ? 12.605 -3.501 0.493 1.00 92.69 80 TYR A O 1
ATOM 627 N N . TYR A 1 81 ? 11.975 -1.401 0.010 1.00 94.25 81 TYR A N 1
ATOM 628 C CA . TYR A 1 81 ? 10.685 -1.429 0.705 1.00 94.25 81 TYR A CA 1
ATOM 629 C C . TYR A 1 81 ? 9.504 -1.068 -0.214 1.00 94.25 81 TYR A C 1
ATOM 631 O O . TYR A 1 81 ? 9.667 -0.573 -1.339 1.00 94.25 81 TYR A O 1
ATOM 639 N N . TRP A 1 82 ? 8.294 -1.314 0.278 1.00 96.56 82 TRP A N 1
ATOM 640 C CA . TRP A 1 82 ? 7.044 -0.845 -0.318 1.00 96.56 82 TRP A CA 1
ATOM 641 C C . TRP A 1 82 ? 6.578 0.433 0.356 1.00 96.56 82 TRP A C 1
ATOM 643 O O . TRP A 1 82 ? 6.593 0.516 1.578 1.00 96.56 82 TRP A O 1
ATOM 653 N N . MET A 1 83 ? 6.124 1.408 -0.422 1.00 95.75 83 MET A N 1
ATOM 654 C CA . MET A 1 83 ? 5.339 2.533 0.073 1.00 95.75 83 MET A CA 1
ATOM 655 C C . MET A 1 83 ? 3.865 2.223 -0.153 1.00 95.75 83 MET A C 1
ATOM 657 O O . MET A 1 83 ? 3.452 1.888 -1.262 1.00 95.75 83 MET A O 1
ATOM 661 N N . VAL A 1 84 ? 3.070 2.352 0.900 1.00 96.69 84 VAL A N 1
ATOM 662 C CA . VAL A 1 84 ? 1.630 2.115 0.872 1.00 96.69 84 VAL A CA 1
ATOM 663 C C . VAL A 1 84 ? 0.912 3.425 1.125 1.00 96.69 84 VAL A C 1
ATOM 665 O O . VAL A 1 84 ? 1.276 4.173 2.036 1.00 96.69 84 VAL A O 1
ATOM 668 N N . SER A 1 85 ? -0.133 3.685 0.347 1.00 95.38 85 SER A N 1
ATOM 669 C CA . SER A 1 85 ? -1.090 4.757 0.605 1.00 95.38 85 SER A CA 1
ATOM 670 C C . SER A 1 85 ? -2.494 4.176 0.701 1.00 95.38 85 SER A C 1
ATOM 672 O O . SER A 1 85 ? -2.888 3.372 -0.139 1.00 95.38 85 SER A O 1
ATOM 674 N N . GLY A 1 86 ? -3.218 4.562 1.747 1.00 94.81 86 GLY A N 1
ATOM 67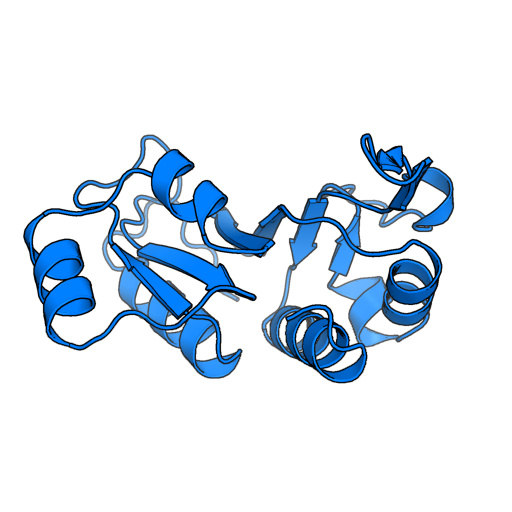5 C CA . GLY A 1 86 ? -4.561 4.083 2.062 1.00 94.81 86 GLY A CA 1
ATOM 676 C C . GLY A 1 86 ? -4.850 4.278 3.548 1.00 94.81 86 GLY A C 1
ATOM 677 O O . GLY A 1 86 ? -3.924 4.346 4.359 1.00 94.81 86 GLY A O 1
ATOM 678 N N . TYR A 1 87 ? -6.122 4.432 3.909 1.00 95.94 87 TYR A N 1
ATOM 679 C CA . TYR A 1 87 ? -6.508 4.744 5.283 1.00 95.94 87 TYR A CA 1
ATOM 680 C C . TYR A 1 87 ? -6.740 3.482 6.104 1.00 95.94 87 TYR A C 1
ATOM 682 O O . TYR A 1 87 ? -7.666 2.719 5.843 1.00 95.94 87 TYR A O 1
ATOM 690 N N . VAL A 1 88 ? -5.941 3.314 7.153 1.00 96.94 88 VAL A N 1
ATOM 691 C CA . VAL A 1 88 ? -6.143 2.282 8.172 1.00 96.94 88 VAL A CA 1
ATOM 692 C C . VAL A 1 88 ? -6.666 2.945 9.450 1.00 96.94 88 VAL A C 1
ATOM 694 O O . VAL A 1 88 ? -6.035 3.895 9.926 1.00 96.94 88 VAL A O 1
ATOM 697 N N . PRO A 1 89 ? -7.788 2.477 10.026 1.00 97.50 89 PRO A N 1
ATOM 698 C CA . PRO A 1 89 ? -8.253 2.894 11.349 1.00 97.50 89 PRO A CA 1
ATOM 699 C C . PRO A 1 89 ? -7.174 2.762 12.430 1.00 97.50 89 PRO A C 1
ATOM 701 O O . PRO A 1 89 ? -6.377 1.825 12.420 1.00 97.50 89 PRO A O 1
ATOM 704 N N . LEU A 1 90 ? -7.122 3.723 13.356 1.00 97.50 90 LEU A N 1
ATOM 705 C CA . LEU A 1 90 ? -6.056 3.791 14.359 1.00 97.50 90 LEU A CA 1
ATOM 706 C C . LEU A 1 90 ? -5.956 2.531 15.230 1.00 97.50 90 LEU A C 1
ATOM 708 O O . LEU A 1 90 ? -4.849 2.096 15.525 1.00 97.50 90 LEU A O 1
ATOM 712 N N . ASP A 1 91 ? -7.080 1.963 15.650 1.00 97.31 91 ASP A N 1
ATOM 713 C CA . ASP A 1 91 ? -7.130 0.732 16.445 1.00 97.31 91 ASP A CA 1
ATOM 714 C C . ASP A 1 91 ? -6.463 -0.444 15.719 1.00 97.31 91 ASP A C 1
ATOM 716 O O . ASP A 1 91 ? -5.611 -1.122 16.292 1.00 97.31 91 ASP A O 1
ATOM 720 N N . ILE A 1 92 ? -6.750 -0.610 14.428 1.00 97.44 92 ILE A N 1
ATOM 721 C CA . ILE A 1 92 ? -6.133 -1.640 13.582 1.00 97.44 92 ILE A CA 1
ATOM 722 C C . ILE A 1 92 ? -4.647 -1.332 13.335 1.00 97.44 92 ILE A C 1
ATOM 724 O O . ILE A 1 92 ? -3.806 -2.233 13.332 1.00 97.44 92 ILE A O 1
ATOM 728 N N . ALA A 1 93 ? -4.283 -0.059 13.158 1.00 96.62 93 ALA A N 1
ATOM 729 C CA . ALA A 1 93 ? -2.884 0.344 13.021 1.00 96.62 93 ALA A CA 1
ATOM 730 C C . ALA A 1 93 ? -2.070 0.029 14.289 1.00 96.62 93 ALA A C 1
ATOM 732 O O . ALA A 1 93 ? -0.924 -0.410 14.187 1.00 96.62 93 ALA A O 1
ATOM 733 N N . VAL A 1 94 ? -2.661 0.228 15.471 1.00 96.62 94 VAL A N 1
ATOM 734 C CA . VAL A 1 94 ? -2.059 -0.134 16.762 1.00 96.62 94 VAL A CA 1
ATOM 735 C C . VAL A 1 94 ? -1.925 -1.650 16.892 1.00 96.62 94 VAL A C 1
ATOM 737 O O . VAL A 1 94 ? -0.834 -2.109 17.215 1.00 96.62 94 VAL A O 1
ATOM 740 N N . GLU A 1 95 ? -2.951 -2.431 16.539 1.00 95.31 95 GLU A N 1
ATOM 741 C CA . GLU A 1 95 ? -2.861 -3.903 16.503 1.00 95.31 95 GLU A CA 1
ATOM 742 C C . GLU A 1 95 ? -1.693 -4.380 15.623 1.00 95.31 95 GLU A C 1
ATOM 744 O O . GLU A 1 95 ? -0.908 -5.246 16.022 1.00 95.31 95 GLU A O 1
ATOM 749 N N . MET A 1 96 ? -1.533 -3.796 14.429 1.00 94.50 96 MET A N 1
ATOM 750 C CA . MET A 1 96 ? -0.403 -4.116 13.553 1.00 94.50 96 MET A CA 1
ATOM 751 C C . MET A 1 96 ? 0.940 -3.780 14.204 1.00 94.50 96 MET A C 1
ATOM 753 O O . MET A 1 96 ? 1.864 -4.588 14.137 1.00 94.50 96 MET A O 1
ATOM 757 N N . TYR A 1 97 ? 1.045 -2.620 14.851 1.00 93.88 97 TYR A N 1
ATOM 758 C CA . TYR A 1 97 ? 2.263 -2.177 15.528 1.00 93.88 97 TYR A CA 1
ATOM 759 C C . TYR A 1 97 ? 2.619 -3.022 16.761 1.00 93.88 97 TYR A C 1
ATOM 761 O O . TYR A 1 97 ? 3.794 -3.165 17.093 1.00 93.88 97 TYR A O 1
ATOM 769 N N . GLU A 1 98 ? 1.637 -3.586 17.461 1.00 93.25 98 GLU A N 1
ATOM 770 C CA . GLU A 1 98 ? 1.872 -4.441 18.630 1.00 93.25 98 GLU A CA 1
ATOM 771 C C . GLU A 1 98 ? 2.383 -5.838 18.253 1.00 93.25 98 GLU A C 1
ATOM 773 O O . GLU A 1 98 ? 3.067 -6.490 19.048 1.00 93.25 98 GLU A O 1
ATOM 778 N N . ASN A 1 99 ? 2.124 -6.288 17.022 1.00 91.25 99 ASN A N 1
ATOM 779 C CA . ASN A 1 99 ? 2.680 -7.533 16.512 1.00 91.25 99 ASN A CA 1
ATOM 780 C C . ASN A 1 99 ? 4.209 -7.416 16.318 1.00 91.25 99 ASN A C 1
ATOM 782 O O . ASN A 1 99 ? 4.666 -6.462 15.688 1.00 91.25 99 ASN A O 1
ATOM 786 N N . PRO A 1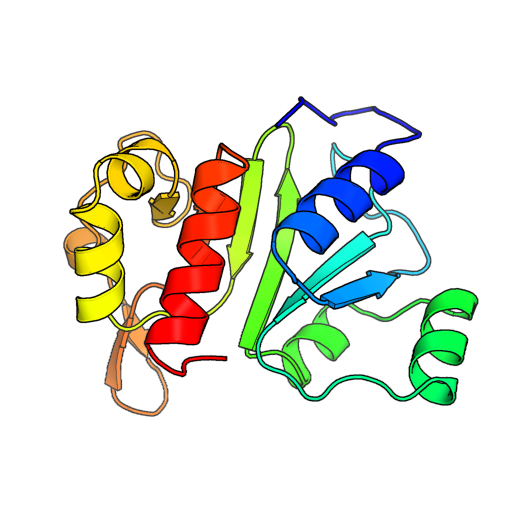 100 ? 5.026 -8.389 16.774 1.00 88.38 100 PRO A N 1
ATOM 787 C CA . PRO A 1 100 ? 6.482 -8.344 16.616 1.00 88.38 100 PRO A CA 1
ATOM 788 C C . PRO A 1 100 ? 6.980 -8.151 15.177 1.00 88.38 100 PRO A C 1
ATOM 790 O O . PRO A 1 100 ? 8.009 -7.500 14.990 1.00 88.38 100 PRO A O 1
ATOM 793 N N . ASN A 1 101 ? 6.269 -8.700 14.187 1.00 81.31 101 ASN A N 1
ATOM 794 C CA . ASN A 1 101 ? 6.595 -8.534 12.770 1.00 81.31 101 ASN A CA 1
ATOM 795 C C . ASN A 1 101 ? 6.183 -7.136 12.297 1.00 81.31 101 ASN A C 1
ATOM 797 O O . ASN A 1 101 ? 6.988 -6.416 11.714 1.00 81.31 101 ASN A O 1
ATOM 801 N N . GLY A 1 102 ? 4.964 -6.702 12.629 1.00 82.62 102 GLY A N 1
ATOM 802 C CA . GLY A 1 102 ? 4.478 -5.379 12.242 1.00 82.62 102 GLY A CA 1
ATOM 803 C C . GLY A 1 102 ? 5.288 -4.235 12.856 1.00 82.62 102 GLY A C 1
ATOM 804 O O . GLY A 1 102 ? 5.645 -3.298 12.150 1.00 82.62 102 GLY A O 1
ATOM 805 N N . LYS A 1 103 ? 5.701 -4.350 14.122 1.00 86.19 103 LYS A N 1
ATOM 806 C CA . LYS A 1 103 ? 6.546 -3.354 14.802 1.00 86.19 103 LYS A CA 1
ATOM 807 C C . LYS A 1 103 ? 7.892 -3.112 14.122 1.00 86.19 103 LYS A C 1
ATOM 809 O O . LYS A 1 103 ? 8.457 -2.029 14.242 1.00 86.19 103 LYS A O 1
ATOM 814 N N . LYS A 1 104 ? 8.459 -4.153 13.513 1.00 87.44 104 LYS A N 1
ATOM 815 C CA . LYS A 1 104 ? 9.781 -4.093 12.881 1.00 87.44 104 LYS A CA 1
ATOM 816 C C . LYS A 1 104 ? 9.682 -3.698 11.418 1.00 87.44 104 LYS A C 1
ATOM 818 O O . LYS A 1 104 ? 10.510 -2.919 10.958 1.00 87.44 104 LYS A O 1
ATOM 823 N N . ASP A 1 105 ? 8.660 -4.205 10.737 1.00 92.12 105 ASP A N 1
ATOM 824 C CA . ASP A 1 105 ? 8.632 -4.218 9.281 1.00 92.12 105 ASP A CA 1
ATOM 825 C C . ASP A 1 105 ? 7.577 -3.283 8.684 1.00 92.12 105 ASP A C 1
ATOM 827 O O . ASP A 1 105 ? 7.652 -3.015 7.491 1.00 92.12 105 ASP A O 1
ATOM 831 N N . ILE A 1 106 ? 6.612 -2.776 9.465 1.00 94.12 106 ILE A N 1
ATOM 832 C CA . ILE A 1 106 ? 5.515 -1.907 9.003 1.00 94.12 106 ILE A CA 1
ATOM 833 C C . ILE A 1 106 ? 5.625 -0.544 9.696 1.00 94.12 106 ILE A C 1
ATOM 835 O O . ILE A 1 106 ? 5.146 -0.329 10.810 1.00 94.12 106 ILE A O 1
ATOM 839 N N . ARG A 1 107 ? 6.251 0.415 9.014 1.00 94.31 107 ARG A N 1
ATOM 840 C CA . ARG A 1 107 ? 6.577 1.737 9.565 1.00 94.31 107 ARG A CA 1
ATOM 841 C C . ARG A 1 107 ? 5.565 2.785 9.129 1.00 94.31 107 ARG A C 1
ATOM 843 O O . ARG A 1 107 ? 5.374 3.009 7.935 1.00 94.31 107 ARG A O 1
ATOM 850 N N . VAL A 1 108 ? 4.971 3.500 10.082 1.00 92.50 108 VAL A N 1
ATOM 851 C CA . VAL A 1 108 ? 4.063 4.616 9.773 1.00 92.50 108 VAL A CA 1
ATOM 852 C C . VAL A 1 108 ? 4.806 5.742 9.047 1.00 92.50 108 VAL A C 1
ATOM 854 O O . VAL A 1 108 ? 5.882 6.170 9.474 1.00 92.50 108 VAL A O 1
ATOM 857 N N . ALA A 1 109 ? 4.254 6.177 7.911 1.00 86.62 109 ALA A N 1
ATOM 858 C CA . ALA A 1 109 ? 4.780 7.227 7.032 1.00 86.62 109 ALA A CA 1
ATOM 859 C C . ALA A 1 109 ? 6.280 7.148 6.698 1.00 86.62 109 ALA A C 1
ATOM 861 O O . ALA A 1 109 ? 6.922 8.171 6.457 1.00 86.62 109 ALA A O 1
ATOM 862 N N . GLY A 1 110 ? 6.858 5.946 6.724 1.00 79.75 110 GLY A N 1
ATOM 863 C CA . GLY A 1 110 ? 8.280 5.757 6.448 1.00 79.75 110 GLY A CA 1
ATOM 864 C C . GLY A 1 110 ? 9.234 6.262 7.515 1.00 79.75 110 GLY A C 1
ATOM 865 O O . GLY A 1 110 ? 10.442 6.315 7.276 1.00 79.75 110 GLY A O 1
ATOM 866 N N . HIS A 1 111 ? 8.735 6.603 8.701 1.00 78.62 111 HIS A N 1
ATOM 867 C CA . HIS A 1 111 ? 9.569 7.119 9.772 1.00 78.62 111 HIS A CA 1
ATOM 868 C C . HIS A 1 111 ? 10.511 6.021 10.294 1.00 78.62 111 HIS A C 1
ATOM 870 O O . HIS A 1 111 ? 10.068 5.005 10.826 1.00 78.62 111 HIS A O 1
ATOM 876 N N . CYS A 1 112 ? 11.829 6.214 10.169 1.00 79.44 112 CYS A N 1
ATOM 877 C CA . CYS A 1 112 ? 12.835 5.202 10.531 1.00 79.44 112 CYS A CA 1
ATOM 878 C C . CYS A 1 112 ? 12.813 4.804 12.014 1.00 79.44 112 CYS A C 1
ATOM 880 O O . CYS A 1 112 ? 13.161 3.679 12.342 1.00 79.44 112 CYS A O 1
ATOM 882 N N . ALA A 1 113 ? 12.371 5.697 12.907 1.00 82.81 113 ALA A N 1
ATOM 883 C CA . ALA A 1 113 ? 12.204 5.358 14.325 1.00 82.81 113 ALA A CA 1
ATOM 884 C C . ALA A 1 113 ? 10.966 4.489 14.621 1.00 82.81 113 ALA A C 1
ATOM 886 O O . ALA A 1 113 ? 10.770 4.129 15.776 1.00 82.81 113 ALA A O 1
ATOM 887 N N . CYS A 1 114 ? 10.132 4.205 13.608 1.00 83.94 114 CYS A N 1
ATOM 888 C CA . CYS A 1 114 ? 8.881 3.456 13.722 1.00 83.94 114 CYS A CA 1
ATOM 889 C C . CYS A 1 114 ? 8.052 3.889 14.950 1.00 83.94 114 CYS A C 1
ATOM 891 O O . CYS A 1 114 ? 7.880 3.105 15.884 1.00 83.94 114 CYS A O 1
ATOM 893 N N . PRO A 1 115 ? 7.607 5.161 15.010 1.00 90.50 115 PRO A N 1
ATOM 894 C CA . PRO A 1 115 ? 6.881 5.671 16.162 1.00 90.50 115 PRO A CA 1
ATOM 895 C C . PRO A 1 115 ? 5.534 4.959 16.303 1.00 90.50 115 PRO A C 1
ATOM 897 O O . PRO A 1 115 ? 5.021 4.350 15.360 1.00 90.50 115 PRO A O 1
ATOM 900 N N . HIS A 1 116 ? 4.945 5.064 17.491 1.00 93.88 116 HIS A N 1
ATOM 901 C CA . HIS A 1 116 ? 3.637 4.486 17.747 1.00 93.88 116 HIS A CA 1
ATOM 902 C C . HIS A 1 116 ? 2.575 5.136 16.826 1.00 93.88 116 HIS A C 1
ATOM 904 O O . HIS A 1 116 ? 2.562 6.363 16.695 1.00 93.88 116 HIS A O 1
ATOM 910 N N . PRO A 1 117 ? 1.639 4.378 16.217 1.00 94.75 117 PRO A N 1
ATOM 911 C CA . PRO A 1 117 ? 0.656 4.919 15.267 1.00 94.75 117 PRO A CA 1
ATOM 912 C C . PRO A 1 117 ? -0.183 6.084 15.805 1.00 94.75 117 PRO A C 1
ATOM 914 O O . PRO A 1 117 ? -0.552 6.992 15.063 1.00 94.75 117 PRO A O 1
ATOM 917 N N . ALA A 1 118 ? -0.452 6.097 17.114 1.00 94.38 118 ALA A N 1
ATOM 918 C CA . ALA A 1 118 ? -1.192 7.178 17.765 1.00 94.38 118 ALA A CA 1
ATOM 919 C C . ALA A 1 118 ? -0.492 8.546 17.695 1.00 94.38 118 ALA A C 1
ATOM 921 O O . ALA A 1 118 ? -1.187 9.561 17.792 1.00 94.38 118 ALA A O 1
ATOM 922 N N . ASP A 1 119 ? 0.828 8.578 17.508 1.00 93.56 119 ASP A N 1
ATOM 923 C CA . ASP A 1 119 ? 1.612 9.808 17.351 1.00 93.56 119 ASP A CA 1
ATOM 924 C C . ASP A 1 119 ? 1.585 10.325 15.905 1.00 93.56 119 ASP A C 1
ATOM 926 O O . ASP A 1 119 ? 1.958 11.466 15.647 1.00 93.56 119 ASP A O 1
ATOM 930 N N . TRP A 1 120 ? 1.116 9.499 14.963 1.00 92.38 120 TRP A N 1
ATOM 931 C CA . TRP A 1 120 ? 1.096 9.796 13.528 1.00 92.38 120 TRP A CA 1
ATOM 932 C C . TRP A 1 120 ? -0.305 9.774 12.902 1.00 92.38 120 TRP A C 1
ATOM 934 O O . TRP A 1 120 ? -0.469 9.806 11.680 1.00 92.38 120 TRP A O 1
ATOM 944 N N . LYS A 1 121 ? -1.339 9.706 13.742 1.00 94.12 121 LYS A N 1
ATOM 945 C CA . LYS A 1 121 ? -2.733 9.680 13.304 1.00 94.12 121 LYS A CA 1
ATOM 946 C C . LYS A 1 121 ? -3.167 11.011 12.695 1.00 94.12 121 LYS A C 1
ATOM 948 O O . LYS A 1 121 ? -2.802 12.088 13.166 1.00 94.12 121 LYS A O 1
ATOM 953 N N . VAL A 1 122 ? -4.032 10.924 11.696 1.00 94.25 122 VAL A N 1
ATOM 954 C CA . VAL A 1 122 ? -4.750 12.053 11.101 1.00 94.25 122 VAL A CA 1
ATOM 955 C C . VAL A 1 122 ? -6.252 11.806 11.179 1.00 94.25 122 VAL A C 1
ATOM 957 O O . VAL A 1 122 ? -6.699 10.671 11.336 1.00 94.25 122 VAL A O 1
ATOM 960 N N . LYS A 1 123 ? -7.050 12.865 11.041 1.00 96.12 123 LYS A N 1
ATOM 961 C CA . LYS A 1 123 ? -8.508 12.745 10.951 1.00 96.12 123 LYS A CA 1
ATOM 962 C C . LYS A 1 123 ? -8.922 12.420 9.518 1.00 96.12 123 LYS A C 1
ATOM 964 O O . LYS A 1 123 ? -8.583 13.156 8.589 1.00 96.12 123 LYS A O 1
ATOM 969 N N . HIS A 1 124 ? -9.686 11.348 9.338 1.00 93.81 124 HIS A N 1
ATOM 970 C CA . HIS A 1 124 ? -10.304 11.028 8.060 1.00 93.81 124 HIS A CA 1
ATOM 971 C C . HIS A 1 124 ? -11.299 12.131 7.681 1.00 93.81 124 HIS A C 1
ATOM 973 O O . HIS A 1 124 ? -12.189 12.470 8.461 1.00 93.81 124 HIS A O 1
ATOM 979 N N . LYS A 1 125 ? -11.172 12.686 6.471 1.00 89.62 125 LYS A N 1
ATOM 980 C CA . LYS A 1 125 ? -11.887 13.912 6.067 1.00 89.62 125 LYS A CA 1
ATOM 981 C C . LYS A 1 125 ? -13.413 13.777 6.061 1.00 89.62 125 LYS A C 1
ATOM 983 O O . LYS A 1 125 ? -14.100 14.776 6.224 1.00 89.62 125 LYS A O 1
ATOM 988 N N . VAL A 1 126 ? -13.925 12.562 5.851 1.00 89.50 126 VAL A N 1
ATOM 989 C CA . VAL A 1 126 ? -15.369 12.294 5.728 1.00 89.50 126 VAL A CA 1
ATOM 990 C C . VAL A 1 126 ? -15.994 11.919 7.075 1.00 89.50 126 VAL A C 1
ATOM 992 O O . VAL A 1 126 ? -16.859 12.628 7.569 1.00 89.50 126 VAL A O 1
ATOM 995 N N . CYS A 1 127 ? -15.558 10.817 7.689 1.00 91.38 127 CYS A N 1
ATOM 996 C CA . CYS A 1 127 ? -16.134 10.302 8.934 1.00 91.38 127 CYS A CA 1
ATOM 997 C C . CYS A 1 127 ? -15.497 10.850 10.226 1.00 91.38 127 CYS A C 1
ATOM 999 O O . CYS A 1 127 ? -16.003 10.571 11.307 1.00 91.38 127 CYS A O 1
ATOM 1001 N N . GLY A 1 128 ? -14.382 11.588 10.154 1.00 93.50 128 GLY A N 1
ATOM 1002 C CA . GLY A 1 128 ? -13.702 12.145 11.332 1.00 93.50 128 GLY A CA 1
ATOM 1003 C C . GLY A 1 128 ? -12.954 11.127 12.206 1.00 93.50 128 GLY A C 1
ATOM 1004 O O . GLY A 1 128 ? -12.447 11.492 13.268 1.00 93.50 128 GLY A O 1
ATOM 1005 N N . MET A 1 129 ? -12.865 9.863 11.783 1.00 95.19 129 MET A N 1
ATOM 1006 C CA . MET A 1 129 ? -12.121 8.825 12.504 1.00 95.19 129 MET A CA 1
ATOM 1007 C C . MET A 1 129 ? -10.615 9.092 12.489 1.00 95.19 129 MET A C 1
ATOM 1009 O O . MET A 1 129 ? -10.091 9.660 11.531 1.00 95.19 129 MET A O 1
ATOM 1013 N N . ASP A 1 130 ? -9.920 8.658 13.539 1.00 98.00 130 ASP A N 1
ATOM 1014 C CA . ASP A 1 130 ? -8.459 8.638 13.537 1.00 98.00 130 ASP A CA 1
ATOM 1015 C C . ASP A 1 130 ? -7.954 7.497 12.656 1.00 98.00 130 ASP A C 1
ATOM 1017 O O . ASP A 1 130 ? -8.351 6.343 12.822 1.00 98.00 130 ASP A O 1
ATOM 1021 N N . VAL A 1 131 ? -7.079 7.839 11.716 1.00 97.25 131 VAL A N 1
ATOM 1022 C CA . VAL A 1 131 ? -6.522 6.919 10.723 1.00 97.25 131 VAL A CA 1
ATOM 1023 C C . VAL A 1 131 ? -5.038 7.192 10.506 1.00 97.25 131 VAL A C 1
ATOM 1025 O O . VAL A 1 131 ? -4.549 8.293 10.764 1.00 97.25 131 VAL A O 1
ATOM 1028 N N . VAL A 1 132 ? -4.326 6.211 9.965 1.00 96.62 132 VAL A N 1
ATOM 1029 C CA . VAL A 1 132 ? -2.983 6.379 9.399 1.00 96.62 132 VAL A CA 1
ATOM 1030 C C . VAL A 1 132 ? -3.084 6.169 7.890 1.00 96.62 132 VAL A C 1
ATOM 1032 O O . VAL A 1 132 ? -3.707 5.215 7.435 1.00 96.62 132 VAL A O 1
ATOM 1035 N N . GLY A 1 133 ? -2.538 7.109 7.112 1.00 95.06 133 GLY A N 1
ATOM 1036 C CA . GLY A 1 133 ? -2.735 7.163 5.656 1.00 95.06 133 GLY A CA 1
ATOM 1037 C C . GLY A 1 133 ? -1.574 6.637 4.810 1.00 95.06 133 GLY A C 1
ATOM 1038 O O . GLY A 1 133 ? -1.708 6.543 3.587 1.00 95.06 133 GLY A O 1
ATOM 1039 N N . SER A 1 134 ? -0.421 6.360 5.424 1.00 95.69 134 SER A N 1
ATOM 1040 C CA . SER A 1 134 ? 0.762 5.895 4.705 1.00 95.69 134 SER A CA 1
ATOM 1041 C C . SER A 1 134 ? 1.668 5.008 5.548 1.00 95.69 134 SER A C 1
ATOM 1043 O O . SER A 1 134 ? 1.814 5.204 6.758 1.00 95.69 134 SER A O 1
ATOM 1045 N N . TYR A 1 135 ? 2.307 4.050 4.877 1.00 96.56 135 TYR A N 1
ATOM 1046 C CA . TYR A 1 135 ? 3.209 3.076 5.487 1.00 96.56 135 TYR A CA 1
ATOM 1047 C C . TYR A 1 135 ? 4.402 2.795 4.586 1.00 96.56 135 TYR A C 1
ATOM 1049 O O . TYR A 1 135 ? 4.281 2.859 3.365 1.00 96.56 135 TYR A O 1
ATOM 1057 N N . HIS A 1 136 ? 5.545 2.468 5.182 1.00 95.94 136 HIS A N 1
ATOM 1058 C CA . HIS A 1 136 ? 6.650 1.818 4.488 1.00 95.94 136 HIS A CA 1
ATOM 1059 C C . HIS A 1 136 ? 6.804 0.404 5.036 1.00 95.94 136 HIS A C 1
ATOM 1061 O O . HIS A 1 136 ? 6.777 0.224 6.254 1.00 95.94 136 HIS A O 1
ATOM 1067 N N . ILE A 1 137 ? 6.951 -0.575 4.149 1.00 96.50 137 ILE A N 1
ATOM 1068 C CA . ILE A 1 137 ? 7.016 -1.987 4.512 1.00 96.50 137 ILE A CA 1
ATOM 1069 C C . ILE A 1 137 ? 8.317 -2.599 4.007 1.00 96.50 137 ILE A C 1
ATOM 1071 O O . ILE A 1 137 ? 8.549 -2.642 2.800 1.00 96.50 137 ILE A O 1
ATOM 1075 N N . ASP A 1 138 ? 9.157 -3.066 4.926 1.00 95.06 138 ASP A N 1
ATOM 1076 C CA . ASP A 1 138 ? 10.557 -3.397 4.631 1.00 95.06 138 ASP A CA 1
ATOM 1077 C C . ASP A 1 138 ? 10.782 -4.883 4.267 1.00 95.06 138 ASP A C 1
ATOM 1079 O O . ASP A 1 138 ? 11.827 -5.245 3.713 1.00 95.06 138 ASP A O 1
ATOM 1083 N N . THR A 1 139 ? 9.815 -5.762 4.555 1.00 95.69 139 THR A N 1
ATOM 1084 C CA . THR A 1 139 ? 9.929 -7.220 4.365 1.00 95.69 139 THR A CA 1
ATOM 1085 C C . THR A 1 139 ? 8.704 -7.818 3.667 1.00 95.69 139 THR A C 1
ATOM 1087 O O . THR A 1 139 ? 7.626 -7.222 3.638 1.00 95.69 139 THR A O 1
ATOM 1090 N N . GLN A 1 140 ? 8.859 -9.023 3.099 1.00 96.62 140 GLN A N 1
ATOM 1091 C CA . GLN A 1 140 ? 7.729 -9.746 2.494 1.00 96.62 140 GLN A CA 1
ATOM 1092 C C . GLN A 1 140 ? 6.756 -10.228 3.564 1.00 96.62 140 GLN A C 1
ATOM 1094 O O . GLN A 1 140 ? 5.547 -10.178 3.368 1.00 96.62 140 GLN A O 1
ATOM 1099 N N . GLU A 1 141 ? 7.274 -10.653 4.710 1.00 96.00 141 GLU A N 1
ATOM 1100 C CA . GLU A 1 141 ? 6.493 -11.054 5.870 1.00 96.00 141 GLU A CA 1
ATOM 1101 C C . GLU A 1 141 ? 5.639 -9.888 6.382 1.00 96.00 141 GLU A C 1
ATOM 1103 O O . GLU A 1 141 ? 4.453 -10.072 6.648 1.00 96.00 141 GLU A O 1
ATOM 1108 N N . GLY A 1 142 ? 6.209 -8.680 6.447 1.00 96.06 142 GLY A N 1
ATOM 1109 C CA . GLY A 1 142 ? 5.487 -7.456 6.778 1.00 96.06 142 GLY A CA 1
ATOM 1110 C C . GLY A 1 142 ? 4.407 -7.116 5.750 1.00 96.06 142 GLY A C 1
ATOM 1111 O O . GLY A 1 142 ? 3.296 -6.760 6.136 1.00 96.06 142 GLY A O 1
ATOM 1112 N N . LEU A 1 143 ? 4.691 -7.276 4.452 1.00 97.31 143 LEU A N 1
ATOM 1113 C CA . LEU A 1 143 ? 3.719 -7.003 3.385 1.00 97.31 143 LEU A CA 1
ATOM 1114 C C . LEU A 1 143 ? 2.540 -7.974 3.446 1.00 97.31 143 LEU A C 1
ATOM 1116 O O . LEU A 1 143 ? 1.386 -7.546 3.420 1.00 97.31 143 LEU A O 1
ATOM 1120 N N . ASN A 1 144 ? 2.830 -9.264 3.598 1.00 97.12 144 ASN A N 1
ATOM 1121 C CA . ASN A 1 144 ? 1.816 -10.298 3.761 1.00 97.12 144 ASN A CA 1
ATOM 1122 C C . ASN A 1 144 ? 0.971 -10.023 5.009 1.00 97.12 144 ASN A C 1
ATOM 1124 O O . ASN A 1 144 ? -0.254 -9.969 4.920 1.00 97.12 144 ASN A O 1
ATOM 1128 N N . TYR A 1 145 ? 1.616 -9.763 6.150 1.00 96.88 145 TYR A N 1
ATOM 1129 C CA . TYR A 1 145 ? 0.922 -9.491 7.406 1.00 96.88 145 TYR A CA 1
ATOM 1130 C C . TYR A 1 145 ? 0.041 -8.237 7.332 1.00 96.88 145 TYR A C 1
ATOM 1132 O O . TYR A 1 145 ? -1.073 -8.228 7.866 1.00 96.88 145 TYR A O 1
ATOM 1140 N N . PHE A 1 146 ? 0.504 -7.190 6.644 1.00 97.06 146 PHE A N 1
ATOM 1141 C CA . PHE A 1 146 ? -0.282 -5.985 6.399 1.00 97.06 146 PHE A CA 1
ATOM 1142 C C . PHE A 1 146 ? -1.560 -6.323 5.622 1.00 97.06 146 PHE A C 1
ATOM 1144 O O . PHE A 1 146 ? -2.660 -6.040 6.096 1.00 97.06 146 PHE A O 1
ATOM 1151 N N . VAL A 1 147 ? -1.438 -7.005 4.479 1.00 97.25 147 VAL A N 1
ATOM 1152 C CA . VAL A 1 147 ? -2.587 -7.379 3.637 1.00 97.25 147 VAL A CA 1
ATOM 1153 C C . VAL A 1 147 ? -3.547 -8.326 4.356 1.00 97.25 147 VAL A C 1
ATOM 1155 O O . VAL A 1 147 ? -4.762 -8.131 4.299 1.00 97.25 147 VAL A O 1
ATOM 1158 N N . GLU A 1 148 ? -3.031 -9.327 5.067 1.00 96.81 148 GLU A N 1
ATOM 1159 C CA . GLU A 1 148 ? -3.841 -10.237 5.881 1.00 96.81 148 GLU A CA 1
ATOM 1160 C C . GLU A 1 148 ? -4.625 -9.489 6.958 1.00 96.81 148 GLU A C 1
ATOM 1162 O O . GLU A 1 148 ? -5.788 -9.804 7.211 1.00 96.81 148 GLU A O 1
ATOM 1167 N N . THR A 1 149 ? -4.011 -8.480 7.575 1.00 97.00 149 THR A N 1
ATOM 1168 C CA . THR A 1 149 ? -4.664 -7.651 8.588 1.00 97.00 149 THR A CA 1
ATOM 1169 C C . THR A 1 149 ? -5.783 -6.807 7.980 1.00 97.00 149 THR A C 1
ATOM 1171 O O . THR A 1 149 ? -6.883 -6.785 8.534 1.00 97.00 149 THR A O 1
ATOM 1174 N N . LEU A 1 150 ? -5.568 -6.207 6.803 1.00 96.94 150 LEU A N 1
ATOM 1175 C CA . LEU A 1 150 ? -6.629 -5.492 6.083 1.00 96.94 150 LEU A CA 1
ATOM 1176 C C . LEU A 1 150 ? -7.817 -6.409 5.747 1.00 96.94 150 LEU A C 1
ATOM 1178 O O . LEU A 1 150 ? -8.965 -6.051 6.019 1.00 96.94 150 LEU A O 1
ATOM 1182 N N . LYS A 1 151 ? -7.544 -7.609 5.216 1.00 96.25 151 LYS A N 1
ATOM 1183 C CA . LYS A 1 151 ? -8.569 -8.611 4.868 1.00 96.25 151 LYS A CA 1
ATOM 1184 C C . LYS A 1 151 ? -9.326 -9.101 6.107 1.00 96.25 151 LYS A C 1
ATOM 1186 O O . LYS A 1 151 ? -10.554 -9.165 6.104 1.00 96.25 151 LYS A O 1
ATOM 1191 N N . ARG A 1 152 ? -8.612 -9.406 7.198 1.00 97.06 152 ARG A N 1
ATOM 1192 C CA . ARG A 1 152 ? -9.194 -9.870 8.474 1.00 97.06 152 ARG A CA 1
ATOM 1193 C C . ARG A 1 152 ? -10.204 -8.871 9.041 1.00 97.06 152 ARG A C 1
ATOM 1195 O O . ARG A 1 152 ? -11.250 -9.283 9.539 1.00 97.06 152 ARG A O 1
ATOM 1202 N N . HIS A 1 153 ? -9.907 -7.579 8.926 1.00 96.62 153 HIS A N 1
ATOM 1203 C CA . HIS A 1 153 ? -10.772 -6.492 9.392 1.00 96.62 153 HIS A CA 1
ATOM 1204 C C . HIS A 1 153 ? -11.757 -5.978 8.335 1.00 96.62 153 HIS A C 1
ATOM 1206 O O . HIS A 1 153 ? -12.463 -5.006 8.593 1.00 96.62 153 HIS A O 1
ATOM 1212 N N . LYS A 1 154 ? -11.853 -6.644 7.174 1.00 94.94 154 LYS A N 1
ATOM 1213 C CA . LYS A 1 154 ? -12.775 -6.292 6.080 1.00 94.94 154 LYS A CA 1
ATOM 1214 C C . LYS A 1 154 ? -12.609 -4.848 5.597 1.00 94.94 154 LYS A C 1
ATOM 1216 O O . LYS A 1 154 ? -13.588 -4.170 5.294 1.00 94.94 154 LYS A O 1
ATOM 1221 N N . LEU A 1 155 ? -11.364 -4.374 5.563 1.00 91.94 155 LEU A N 1
ATOM 1222 C CA . LEU A 1 155 ? -11.017 -3.089 4.952 1.00 91.94 155 LEU A CA 1
ATOM 1223 C C . LEU A 1 155 ? -10.868 -3.201 3.429 1.00 91.94 155 LEU A C 1
ATOM 1225 O O . LEU A 1 155 ? -10.826 -2.175 2.753 1.00 91.94 155 LEU A O 1
ATOM 1229 N N . VAL A 1 156 ? -10.750 -4.433 2.923 1.00 91.38 156 VAL A N 1
ATOM 1230 C CA . VAL A 1 156 ? -10.564 -4.822 1.519 1.00 91.38 156 VAL A CA 1
ATOM 1231 C C . VAL A 1 156 ? -11.187 -6.187 1.256 1.00 91.38 156 VAL A C 1
ATOM 1233 O O . VAL A 1 156 ? -11.423 -6.922 2.248 1.00 91.38 156 VAL A O 1
#

Sequence (156 aa):
MRNLAGVEDCDDYIREELEKAGIGIYNLGEPGRSEVPYTLYGGLGGEPLDEEGQGFMDRHGVAVDSIKSFVSFTFTRAWYYWMVSGYVPLDIAVEMYENPNGKKDIRVAGHCACPHPADWKVKHKVCGMDVVGSYHIDTQEGLNYFVETLKRHKLV

Organism: NCBI:txid412755

Radius of gyration: 15.34 Å; chains: 1; bounding box: 35×28×42 Å

Foldseek 3Di:
DAFQFPPPPVQVVVVVLCVLLVWDKFAQQFFDPASRRDRIKTFAAFDDDDPVRRVVRVNRNDDVVVRVVGGQKIWDDDGQKIKMFHWDFLVLQQVLCPDPQSVCFKAQPPPPVRDRSVVQWDQDPPPRTTTGGMIIGRDSVNSNSVSVSCVVVVVD

pLDDT: mean 91.18, std 5.89, range [71.56, 98.0]